Protein AF-A0A961DJX8-F1 (afdb_monomer_lite)

Secondary structure (DSSP, 8-state):
--EEEEETTEEEEEEEETTEEEEE---TTS-TT-EEE--TTT-EEEEEPBTTTBSEEEEEPPPBTTB--EEEEEEEEEE---GGG-EEE--TT-----

Foldseek 3Di:
DWDWDDDPNFIWTWDADPVGIDTDDDDPPDPPQKDKQAPCVQKDKDWDQDVPAGFWHKDWDDDDDPDTDIDIDGDIDIGRPDPVNMDMDGRHPPPPPD

pLDDT: mean 85.56, std 11.01, range [46.09, 95.62]

Sequence (98 aa):
EEQTRNVGGVNLQTIETDFGRTNIMLNRFMPITDLAVVSLEECSPVFLEIPGKGHFFAEPLAKSGSAEKVQIYGEIGLSYGNELKHGKISEIGNGDGS

Radius of gyration: 20.68 Å; chains: 1; bounding box: 50×40×54 Å

Structure (mmCIF, N/CA/C/O backbone):
data_AF-A0A961DJX8-F1
#
_entry.id   AF-A0A961DJX8-F1
#
loop_
_atom_site.group_PDB
_atom_site.id
_atom_site.type_symbol
_atom_site.label_atom_id
_atom_site.label_alt_id
_atom_site.label_comp_id
_atom_site.label_asym_id
_atom_site.label_entity_id
_atom_site.label_seq_id
_atom_site.pdbx_PDB_ins_code
_atom_site.Cartn_x
_atom_site.Cartn_y
_atom_site.Cartn_z
_atom_site.occupancy
_atom_site.B_iso_or_equiv
_atom_site.auth_seq_id
_atom_site.auth_comp_id
_atom_site.auth_asym_id
_atom_site.auth_atom_id
_atom_site.pdbx_PDB_model_num
ATOM 1 N N . GLU A 1 1 ? 3.725 -17.467 -21.568 1.00 47.50 1 GLU A N 1
ATOM 2 C CA . GLU A 1 1 ? 2.575 -17.829 -20.713 1.00 47.50 1 GLU A CA 1
ATOM 3 C C . GLU A 1 1 ? 2.419 -16.749 -19.659 1.00 47.50 1 GLU A C 1
ATOM 5 O O . GLU A 1 1 ? 3.384 -16.474 -18.959 1.00 47.50 1 GLU A O 1
ATOM 10 N N . GLU A 1 2 ? 1.265 -16.089 -19.600 1.00 52.78 2 GLU A N 1
ATOM 11 C CA . GLU A 1 2 ? 0.952 -15.126 -18.540 1.00 52.78 2 GLU A CA 1
ATOM 12 C C . GLU A 1 2 ? 0.573 -15.909 -17.277 1.00 52.78 2 GLU A C 1
ATOM 14 O O . GLU A 1 2 ? -0.381 -16.686 -17.292 1.00 52.78 2 GLU A O 1
ATOM 19 N N . GLN A 1 3 ? 1.337 -15.750 -16.194 1.00 64.75 3 GLN A N 1
ATOM 20 C CA . GLN A 1 3 ? 1.011 -16.365 -14.909 1.00 64.75 3 GLN A CA 1
ATOM 21 C C . GLN A 1 3 ? 0.286 -15.333 -14.045 1.00 64.75 3 GLN A C 1
ATOM 23 O O . GLN A 1 3 ? 0.876 -14.364 -13.572 1.00 64.75 3 GLN A O 1
ATOM 28 N N . THR A 1 4 ? -1.017 -15.534 -13.876 1.00 62.34 4 THR A N 1
ATOM 29 C CA . THR A 1 4 ? -1.868 -14.753 -12.978 1.00 62.34 4 THR A CA 1
ATOM 30 C C . THR A 1 4 ? -1.696 -15.272 -11.545 1.00 62.34 4 THR A C 1
ATOM 32 O O . THR A 1 4 ? -1.918 -16.457 -11.287 1.00 62.34 4 THR A O 1
ATOM 35 N N . ARG A 1 5 ? -1.287 -14.417 -10.599 1.00 69.81 5 ARG A N 1
ATOM 36 C CA . ARG A 1 5 ? -1.016 -14.791 -9.195 1.00 69.81 5 ARG A CA 1
ATOM 37 C C . ARG A 1 5 ? -1.738 -13.849 -8.231 1.00 69.81 5 ARG A C 1
ATOM 39 O O . ARG A 1 5 ? -1.759 -12.645 -8.449 1.00 69.81 5 ARG A O 1
ATOM 46 N N . ASN A 1 6 ? -2.278 -14.382 -7.131 1.00 74.81 6 ASN A N 1
ATOM 47 C CA . ASN A 1 6 ? -2.854 -13.571 -6.053 1.00 74.81 6 ASN A CA 1
ATOM 48 C C . ASN A 1 6 ? -1.837 -13.373 -4.916 1.00 74.81 6 ASN A C 1
ATOM 50 O O . ASN A 1 6 ? -1.300 -14.350 -4.391 1.00 74.81 6 ASN A O 1
ATOM 54 N N . VAL A 1 7 ? -1.557 -12.123 -4.544 1.00 74.69 7 VAL A N 1
ATOM 55 C CA . VAL A 1 7 ? -0.726 -11.767 -3.379 1.00 74.69 7 VAL A CA 1
ATOM 56 C C . VAL A 1 7 ? -1.428 -10.641 -2.638 1.00 74.69 7 VAL A C 1
ATOM 58 O O . VAL A 1 7 ? -1.830 -9.670 -3.263 1.00 74.69 7 VAL A O 1
ATOM 61 N N . GLY A 1 8 ? -1.617 -10.759 -1.320 1.00 69.50 8 GLY A N 1
ATOM 62 C CA . GLY A 1 8 ? -2.273 -9.706 -0.531 1.00 69.50 8 GLY A CA 1
ATOM 63 C C . GLY A 1 8 ? -3.712 -9.389 -0.968 1.00 69.50 8 GLY A C 1
ATOM 64 O O . GLY A 1 8 ? -4.172 -8.268 -0.784 1.00 69.50 8 GLY A O 1
ATOM 65 N N . GLY A 1 9 ? -4.414 -10.347 -1.589 1.00 75.06 9 GLY A N 1
ATOM 66 C CA . GLY A 1 9 ? -5.787 -10.174 -2.073 1.00 75.06 9 GLY A CA 1
ATOM 67 C C . GLY A 1 9 ? -5.909 -9.457 -3.420 1.00 75.06 9 GLY A C 1
ATOM 68 O O . GLY A 1 9 ? -7.017 -9.357 -3.946 1.00 75.06 9 GLY A O 1
ATOM 69 N N . VAL A 1 10 ? -4.801 -9.006 -4.014 1.00 77.75 10 VAL A N 1
ATOM 70 C CA . VAL A 1 10 ? -4.784 -8.396 -5.349 1.00 77.75 10 VAL A CA 1
ATOM 71 C C . VAL A 1 10 ? -4.339 -9.398 -6.405 1.00 77.75 10 VAL A C 1
ATOM 73 O O . VAL A 1 10 ? -3.603 -10.342 -6.119 1.00 77.75 10 VAL A O 1
ATOM 76 N N . ASN A 1 11 ? -4.828 -9.201 -7.628 1.00 84.31 11 ASN A N 1
ATOM 77 C CA . ASN A 1 11 ? -4.448 -10.006 -8.777 1.00 84.31 11 ASN A CA 1
ATOM 78 C C . ASN A 1 11 ? -3.254 -9.368 -9.497 1.00 84.31 11 ASN A C 1
ATOM 80 O O . ASN A 1 11 ? -3.319 -8.190 -9.848 1.00 84.31 11 ASN A O 1
ATOM 84 N N . LEU A 1 12 ? -2.194 -10.141 -9.722 1.00 86.31 12 LEU A N 1
ATOM 85 C CA . LEU A 1 12 ? -0.976 -9.695 -10.384 1.00 86.31 12 LEU A CA 1
ATOM 86 C C . LEU A 1 12 ? -0.756 -10.474 -11.675 1.00 86.31 12 LEU A C 1
ATOM 88 O O . LEU A 1 12 ? -0.978 -11.686 -11.735 1.00 86.31 12 LEU A O 1
ATOM 92 N N . GLN A 1 13 ? -0.249 -9.767 -12.678 1.00 90.50 13 GLN A N 1
ATOM 93 C CA . GLN A 1 13 ? 0.281 -10.357 -13.899 1.00 90.50 13 GLN A CA 1
ATOM 94 C C . GLN A 1 13 ? 1.798 -10.451 -13.773 1.00 90.50 13 GLN A C 1
ATOM 96 O O . GLN A 1 13 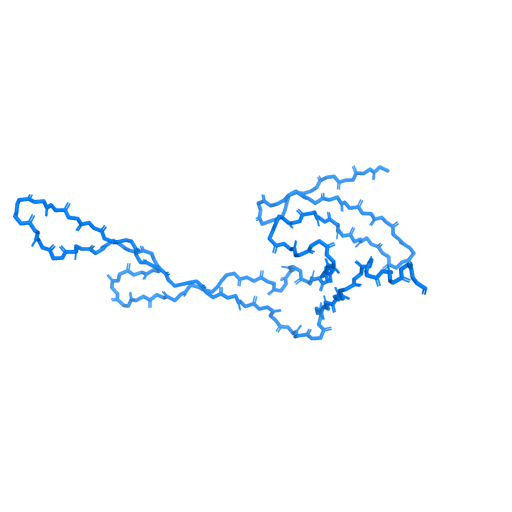? 2.457 -9.455 -13.471 1.00 90.50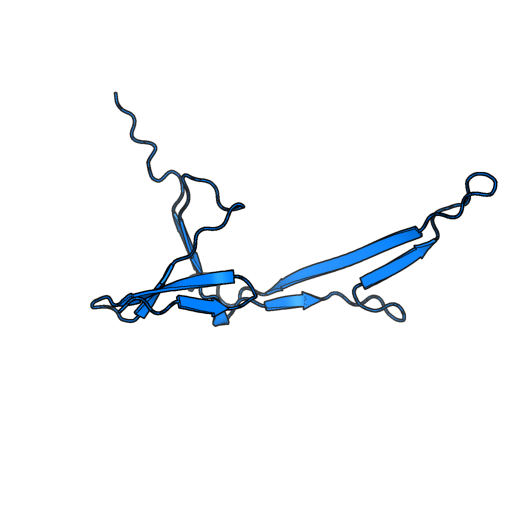 13 GLN A O 1
ATOM 101 N N . THR A 1 14 ? 2.363 -11.634 -13.995 1.00 90.56 14 THR A N 1
ATOM 102 C CA . THR A 1 14 ? 3.816 -11.817 -14.017 1.00 90.56 14 THR A CA 1
ATOM 103 C C . THR A 1 14 ? 4.343 -11.698 -15.443 1.00 90.56 14 THR A C 1
ATOM 105 O O . THR A 1 14 ? 3.867 -12.390 -16.344 1.00 90.56 14 THR A O 1
ATOM 108 N N . ILE A 1 15 ? 5.365 -10.864 -15.627 1.00 89.94 15 ILE A N 1
ATOM 109 C CA . ILE A 1 15 ? 6.131 -10.755 -16.870 1.00 89.94 15 ILE A CA 1
ATOM 110 C C . ILE A 1 15 ? 7.572 -11.218 -16.643 1.00 89.94 15 ILE A C 1
ATOM 112 O O . ILE A 1 15 ? 8.124 -11.088 -15.548 1.00 89.94 15 ILE A O 1
ATOM 116 N N . GLU A 1 16 ? 8.180 -11.771 -17.686 1.00 92.19 16 GLU A N 1
ATOM 117 C CA . GLU A 1 16 ? 9.575 -12.205 -17.686 1.00 92.19 16 GLU A CA 1
ATOM 118 C C . GLU A 1 16 ? 10.401 -11.217 -18.508 1.00 92.19 16 GLU A C 1
ATOM 120 O O . GLU A 1 16 ? 10.054 -10.902 -19.647 1.00 92.19 16 GLU A O 1
ATOM 125 N N . THR A 1 17 ? 11.466 -10.701 -17.906 1.00 89.25 17 THR A N 1
ATOM 126 C CA . THR A 1 17 ? 12.436 -9.807 -18.536 1.00 89.25 17 THR A CA 1
ATOM 127 C C . THR A 1 17 ? 13.825 -10.439 -18.470 1.00 89.25 17 THR A C 1
ATOM 129 O O . THR A 1 17 ? 14.054 -11.434 -17.780 1.00 89.25 17 THR A O 1
ATOM 132 N N . ASP A 1 18 ? 14.779 -9.851 -19.178 1.00 93.56 18 ASP A N 1
ATOM 133 C CA . ASP A 1 18 ? 16.207 -10.172 -19.091 1.00 93.56 18 ASP A CA 1
ATOM 134 C C . ASP A 1 18 ? 16.799 -9.957 -17.686 1.00 93.56 18 ASP A C 1
ATOM 136 O O . ASP A 1 18 ? 17.803 -10.576 -17.335 1.00 93.56 18 ASP A O 1
ATOM 140 N N . PHE A 1 19 ? 16.141 -9.143 -16.859 1.00 87.75 19 PHE A N 1
ATOM 141 C CA . PHE A 1 19 ? 16.508 -8.896 -15.463 1.00 87.75 19 PHE A CA 1
ATOM 142 C C . PHE A 1 19 ? 15.753 -9.783 -14.457 1.00 87.75 19 PHE A C 1
ATOM 144 O O . PHE A 1 19 ? 15.946 -9.641 -13.249 1.00 87.75 19 PHE A O 1
ATOM 151 N N . GLY A 1 20 ? 14.908 -10.705 -14.929 1.00 88.69 20 GLY A N 1
ATOM 152 C CA . GLY A 1 20 ? 14.156 -11.645 -14.100 1.00 88.69 20 GLY A CA 1
ATOM 153 C C . GLY A 1 20 ? 12.641 -11.489 -14.216 1.00 88.69 20 GLY A C 1
ATOM 154 O O . GLY A 1 20 ? 12.111 -10.873 -15.136 1.00 88.69 20 GLY A O 1
ATOM 155 N N . ARG A 1 21 ? 11.907 -12.096 -13.281 1.00 89.75 21 ARG A N 1
ATOM 156 C CA . ARG A 1 21 ? 10.439 -12.045 -13.268 1.00 89.75 21 ARG A CA 1
ATOM 157 C C . ARG A 1 21 ? 9.959 -10.916 -12.379 1.00 89.75 21 ARG A C 1
ATOM 159 O O . ARG A 1 21 ? 10.342 -10.851 -11.214 1.00 89.75 21 ARG A O 1
ATOM 166 N N . THR A 1 22 ? 9.079 -10.080 -12.912 1.00 89.25 22 THR A N 1
ATOM 167 C CA . THR A 1 22 ? 8.435 -9.010 -12.151 1.00 89.25 22 THR A CA 1
ATOM 168 C C . THR A 1 22 ? 6.921 -9.084 -12.278 1.00 89.25 22 THR A C 1
ATOM 170 O O . THR A 1 22 ? 6.385 -9.651 -13.232 1.00 89.25 22 THR A O 1
ATOM 173 N N . ASN A 1 23 ? 6.230 -8.537 -11.284 1.00 90.69 23 ASN A N 1
ATOM 174 C CA . ASN A 1 23 ? 4.780 -8.493 -11.249 1.00 90.69 23 ASN A CA 1
ATOM 175 C C . ASN A 1 23 ? 4.290 -7.080 -11.549 1.00 90.69 23 ASN A C 1
ATOM 177 O O . ASN A 1 23 ? 4.850 -6.104 -11.055 1.00 90.69 23 ASN A O 1
ATOM 181 N N . ILE A 1 24 ? 3.199 -6.989 -12.299 1.00 91.19 24 ILE A N 1
ATOM 182 C CA . ILE A 1 24 ? 2.499 -5.742 -12.586 1.00 91.19 24 ILE A CA 1
ATOM 183 C C . ILE A 1 24 ? 1.061 -5.880 -12.092 1.00 91.19 24 ILE A C 1
ATOM 185 O O . ILE A 1 24 ? 0.428 -6.930 -12.223 1.00 91.19 24 ILE A O 1
ATOM 189 N N . MET A 1 25 ? 0.549 -4.803 -11.504 1.00 89.94 25 MET A N 1
ATOM 190 C CA . MET A 1 25 ? -0.849 -4.687 -11.116 1.00 89.94 25 MET A CA 1
ATOM 191 C C . MET A 1 25 ? -1.343 -3.263 -11.346 1.00 89.94 25 MET A C 1
ATOM 193 O O . MET A 1 25 ? -0.592 -2.300 -11.187 1.00 89.94 25 MET A O 1
ATOM 197 N N . LEU A 1 26 ? -2.628 -3.131 -11.661 1.00 89.25 26 LEU A N 1
ATOM 198 C CA . LEU A 1 26 ? -3.314 -1.846 -11.642 1.00 89.25 26 LEU A CA 1
ATOM 199 C C . LEU A 1 26 ? -3.951 -1.646 -10.269 1.00 89.25 26 LEU A C 1
ATOM 201 O O . LEU A 1 26 ? -4.687 -2.505 -9.782 1.00 89.25 26 LEU A O 1
ATOM 205 N N . ASN A 1 27 ? -3.693 -0.495 -9.655 1.00 88.81 27 ASN A N 1
ATOM 206 C CA . ASN A 1 27 ? -4.292 -0.119 -8.382 1.00 88.81 27 ASN A CA 1
ATOM 207 C C . ASN A 1 27 ? -5.145 1.137 -8.570 1.00 88.81 27 ASN A C 1
ATOM 209 O O . ASN A 1 27 ? -4.641 2.177 -8.974 1.00 88.81 27 ASN A O 1
ATOM 213 N N . ARG A 1 28 ? -6.436 1.049 -8.229 1.00 89.38 28 ARG A N 1
ATOM 214 C CA . ARG A 1 28 ? -7.395 2.164 -8.343 1.00 89.38 28 ARG A CA 1
ATOM 215 C C . ARG A 1 28 ? -7.039 3.391 -7.498 1.00 89.38 28 ARG A C 1
ATOM 217 O O . ARG A 1 28 ? -7.564 4.465 -7.756 1.00 89.38 28 ARG A O 1
ATOM 224 N N . PHE A 1 29 ? -6.223 3.210 -6.460 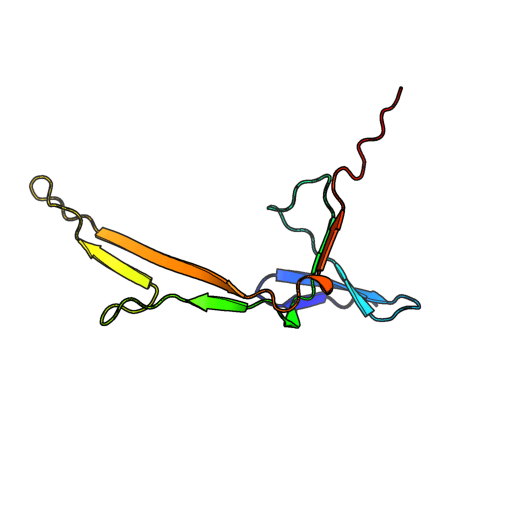1.00 90.38 29 PHE A N 1
ATOM 225 C CA . PHE A 1 29 ? -5.772 4.283 -5.576 1.00 90.38 29 PHE A CA 1
ATOM 226 C C . PHE A 1 29 ? -4.429 4.880 -6.013 1.00 90.38 29 PHE A C 1
ATOM 228 O O . PHE A 1 29 ? -3.985 5.860 -5.420 1.00 90.38 29 PHE A O 1
ATOM 235 N N . MET A 1 30 ? -3.781 4.306 -7.032 1.00 91.62 30 MET A N 1
ATOM 236 C CA . MET A 1 30 ? -2.582 4.884 -7.623 1.00 91.62 30 MET A CA 1
ATOM 237 C C . MET A 1 30 ? -2.990 5.985 -8.613 1.00 91.62 30 MET A C 1
ATOM 239 O O . MET A 1 30 ? -3.858 5.732 -9.454 1.00 91.62 30 MET A O 1
ATOM 243 N N . PRO A 1 31 ? -2.406 7.196 -8.541 1.00 92.69 31 PRO A N 1
ATOM 244 C CA . PRO A 1 31 ? -2.642 8.227 -9.545 1.00 92.69 31 PRO A CA 1
ATOM 245 C C . PRO A 1 31 ? -2.304 7.727 -10.951 1.00 92.69 31 PRO A C 1
ATOM 247 O O . PRO A 1 31 ? -1.339 6.992 -11.139 1.00 92.69 31 PRO A O 1
ATOM 250 N N . ILE A 1 32 ? -3.081 8.156 -11.948 1.00 91.44 32 ILE A N 1
ATOM 251 C CA . ILE A 1 32 ? -2.930 7.696 -13.340 1.00 91.44 32 ILE A CA 1
ATOM 252 C C . ILE A 1 32 ? -1.574 8.057 -13.967 1.00 91.44 32 ILE A C 1
ATOM 254 O O . ILE A 1 32 ? -1.152 7.408 -14.917 1.00 91.44 32 ILE A O 1
ATOM 258 N N . THR A 1 33 ? -0.910 9.088 -13.444 1.00 93.19 33 THR A N 1
ATOM 259 C CA . THR A 1 33 ? 0.391 9.587 -13.903 1.00 93.19 33 THR A CA 1
ATOM 260 C C . THR A 1 33 ? 1.563 8.967 -13.154 1.00 93.19 33 THR A C 1
ATOM 262 O O . THR A 1 33 ? 2.705 9.351 -13.385 1.00 93.19 33 THR A O 1
ATOM 265 N N . ASP A 1 34 ? 1.314 8.053 -12.220 1.00 93.50 34 ASP A N 1
ATOM 266 C CA . ASP A 1 34 ? 2.346 7.595 -11.304 1.00 93.50 34 ASP A CA 1
ATOM 267 C C . ASP A 1 34 ? 2.552 6.081 -11.435 1.00 93.50 34 ASP A C 1
ATOM 269 O O . ASP A 1 34 ? 1.607 5.294 -11.506 1.00 93.50 34 ASP A O 1
ATOM 273 N N . LEU A 1 35 ? 3.815 5.663 -11.390 1.00 93.50 35 LEU A N 1
ATOM 274 C CA . LEU A 1 35 ? 4.238 4.268 -11.325 1.00 93.50 35 LEU A CA 1
ATOM 275 C C . LEU A 1 35 ? 5.018 4.050 -10.030 1.00 93.50 35 LEU A C 1
ATOM 277 O O . LEU A 1 35 ? 5.929 4.812 -9.711 1.00 93.50 35 LEU A O 1
ATOM 281 N N . ALA A 1 36 ? 4.691 2.987 -9.299 1.00 94.56 36 ALA A N 1
ATOM 282 C CA . ALA A 1 36 ? 5.423 2.588 -8.105 1.00 94.56 36 ALA A CA 1
ATOM 283 C C . ALA A 1 36 ? 6.078 1.225 -8.325 1.00 94.56 36 ALA A C 1
ATOM 285 O O . ALA A 1 36 ? 5.426 0.268 -8.743 1.00 94.56 36 ALA A O 1
ATOM 286 N N . VAL A 1 37 ? 7.364 1.147 -8.005 1.00 94.00 37 VAL A N 1
ATOM 287 C CA . VAL A 1 37 ? 8.123 -0.094 -7.881 1.00 94.00 37 VAL A CA 1
ATOM 288 C C . VAL A 1 37 ? 8.185 -0.410 -6.396 1.00 94.00 37 VAL A C 1
ATOM 290 O O . VAL A 1 37 ? 8.743 0.367 -5.625 1.00 94.00 37 VAL A O 1
ATOM 293 N N . VAL A 1 38 ? 7.565 -1.513 -5.987 1.00 92.56 38 VAL A N 1
ATOM 294 C CA . VAL A 1 38 ? 7.386 -1.848 -4.570 1.00 92.56 38 VAL A CA 1
ATOM 295 C C . VAL A 1 38 ? 7.839 -3.278 -4.322 1.00 92.56 38 VAL A C 1
ATOM 297 O O . VAL A 1 38 ? 7.347 -4.211 -4.960 1.00 92.56 38 VAL A O 1
ATOM 300 N N . SER A 1 39 ? 8.737 -3.450 -3.356 1.00 92.19 39 SER A N 1
ATOM 301 C CA . SER A 1 39 ? 9.142 -4.761 -2.843 1.00 92.19 39 SER A CA 1
ATOM 302 C C . SER A 1 39 ? 8.085 -5.279 -1.865 1.00 92.19 39 SER A C 1
ATOM 304 O O . SER A 1 39 ? 8.199 -5.115 -0.650 1.00 92.19 39 SER A O 1
ATOM 306 N N . LEU A 1 40 ? 7.001 -5.850 -2.405 1.00 88.56 40 LEU A N 1
ATOM 307 C CA . LEU A 1 40 ? 5.833 -6.288 -1.629 1.00 88.56 40 LEU A CA 1
ATOM 308 C C . LEU A 1 40 ? 6.168 -7.323 -0.548 1.00 88.56 40 LEU A C 1
ATOM 310 O O . LEU A 1 40 ? 5.429 -7.436 0.423 1.00 88.56 40 LEU A O 1
ATOM 314 N N . GLU A 1 41 ? 7.263 -8.069 -0.693 1.00 88.25 41 GLU A N 1
ATOM 315 C CA . GLU A 1 41 ? 7.725 -9.026 0.310 1.00 88.25 41 GLU A CA 1
ATOM 316 C C . GLU A 1 41 ? 8.190 -8.375 1.622 1.00 88.25 41 GLU A C 1
ATOM 318 O O . GLU A 1 41 ? 8.245 -9.054 2.645 1.00 88.25 41 GLU A O 1
ATOM 323 N N . GLU A 1 42 ? 8.496 -7.075 1.612 1.00 92.00 42 GLU A N 1
ATOM 324 C CA . GLU A 1 42 ? 8.830 -6.307 2.820 1.00 92.00 42 GLU A CA 1
ATOM 325 C C . GLU A 1 42 ? 7.633 -5.547 3.392 1.00 92.00 42 GLU A C 1
ATOM 327 O O . GLU A 1 42 ? 7.675 -5.077 4.531 1.00 92.00 42 GLU A O 1
ATOM 332 N N . CYS A 1 43 ? 6.554 -5.435 2.618 1.00 91.38 43 CYS A N 1
ATOM 333 C CA . CYS A 1 43 ? 5.360 -4.724 3.029 1.00 91.38 43 CYS A CA 1
ATOM 334 C C . CYS A 1 43 ? 4.482 -5.611 3.914 1.00 91.38 43 CYS A C 1
ATOM 336 O O . CYS A 1 43 ? 3.995 -6.660 3.491 1.00 91.38 43 CYS A O 1
ATOM 338 N N . SER A 1 44 ? 4.220 -5.160 5.138 1.00 92.62 44 SER A N 1
ATOM 339 C CA . SER A 1 44 ? 3.300 -5.835 6.054 1.00 92.62 44 SER A CA 1
ATOM 340 C C . SER A 1 44 ? 2.477 -4.835 6.870 1.00 92.62 44 SER A C 1
ATOM 342 O O . SER A 1 44 ? 2.983 -3.768 7.235 1.00 92.62 44 SER A O 1
ATOM 344 N N . PRO A 1 45 ? 1.198 -5.142 7.155 1.00 91.44 45 PRO A N 1
ATOM 345 C CA . PRO A 1 45 ? 0.396 -4.319 8.046 1.00 91.44 45 PRO A CA 1
ATOM 346 C C . PRO A 1 45 ? 0.935 -4.419 9.476 1.00 91.44 45 PRO A C 1
ATOM 348 O O . PRO A 1 45 ? 1.256 -5.506 9.958 1.00 91.44 45 PRO A O 1
ATOM 351 N N . VAL A 1 46 ? 0.997 -3.282 10.163 1.00 93.00 46 VAL A N 1
ATOM 352 C CA . VAL A 1 46 ? 1.362 -3.201 11.580 1.00 93.00 46 VAL A CA 1
ATOM 353 C C . VAL A 1 46 ? 0.121 -2.807 12.358 1.00 93.00 46 VAL A C 1
ATOM 355 O O . VAL A 1 46 ? -0.415 -1.720 12.170 1.00 93.00 46 VAL A O 1
ATOM 358 N N . PHE A 1 47 ? -0.345 -3.694 13.226 1.00 92.12 47 PHE A N 1
ATOM 359 C CA . PHE A 1 47 ? -1.539 -3.461 14.028 1.00 92.12 47 PHE A CA 1
ATOM 360 C C . PHE A 1 47 ? -1.144 -2.838 15.362 1.00 92.12 47 PHE A C 1
ATOM 362 O O . PHE A 1 47 ? -0.337 -3.417 16.092 1.00 92.12 47 PHE A O 1
ATOM 369 N N . LEU A 1 48 ? -1.707 -1.672 15.685 1.00 89.25 48 LEU A N 1
ATOM 370 C CA . LEU A 1 48 ? -1.536 -1.089 17.010 1.00 89.25 48 LEU A CA 1
ATOM 371 C C . LEU A 1 48 ? -2.638 -1.615 17.928 1.00 89.25 48 LEU A C 1
ATOM 373 O O . LEU A 1 48 ? -3.818 -1.309 17.756 1.00 89.25 48 LEU A O 1
ATOM 377 N N . GLU A 1 49 ? -2.249 -2.424 18.907 1.00 87.81 49 GLU A N 1
ATOM 378 C CA . GLU A 1 49 ? -3.183 -2.948 19.896 1.00 87.81 49 GLU A CA 1
ATOM 379 C C . GLU A 1 49 ? -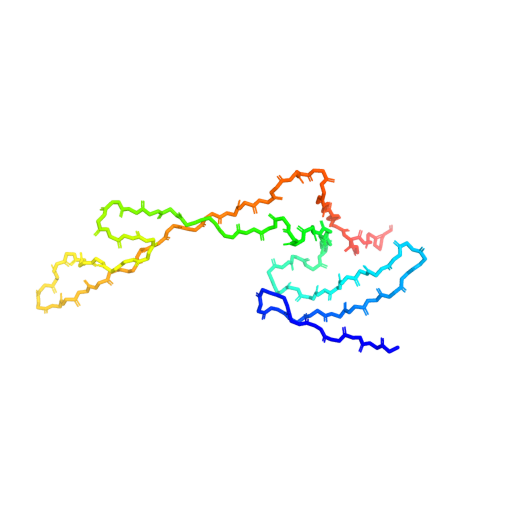3.382 -1.962 21.043 1.00 87.81 49 GLU A C 1
ATOM 381 O O . GLU A 1 49 ? -2.423 -1.478 21.648 1.00 87.81 49 GLU A O 1
ATOM 386 N N . ILE A 1 50 ? -4.644 -1.724 21.402 1.00 86.69 50 ILE A N 1
ATOM 387 C CA . ILE A 1 50 ? -4.974 -1.042 22.650 1.00 86.69 50 ILE A CA 1
ATOM 388 C C . ILE A 1 50 ? -5.074 -2.092 23.763 1.00 86.69 50 ILE A C 1
ATOM 390 O O . ILE A 1 50 ? -5.837 -3.059 23.617 1.00 86.69 50 ILE A O 1
ATOM 394 N N . PRO A 1 51 ? -4.354 -1.916 24.892 1.00 88.94 51 PRO A N 1
ATOM 395 C CA . PRO A 1 51 ? -4.391 -2.854 26.006 1.00 88.94 51 PRO A CA 1
ATOM 396 C C . PRO A 1 51 ? -5.824 -3.206 26.426 1.00 88.94 51 PRO A C 1
ATOM 398 O O . PRO A 1 51 ? -6.626 -2.334 26.762 1.00 88.94 51 PRO A O 1
ATOM 401 N N . GLY A 1 52 ? -6.149 -4.501 26.383 1.00 87.56 52 GLY A N 1
ATOM 402 C CA . GLY A 1 52 ? -7.461 -5.036 26.762 1.00 87.56 52 GLY A CA 1
ATOM 403 C C . GLY A 1 52 ? -8.579 -4.893 25.719 1.00 87.56 52 GLY A C 1
ATOM 404 O O . GLY A 1 52 ? -9.682 -5.364 25.983 1.00 87.56 52 GLY A O 1
ATOM 405 N N . LYS A 1 53 ? -8.325 -4.284 24.552 1.00 87.50 53 LYS A N 1
ATOM 406 C CA . LYS A 1 53 ? -9.321 -4.114 23.473 1.00 87.50 53 LYS A CA 1
ATOM 407 C C . LYS A 1 53 ? -8.903 -4.737 22.136 1.00 87.50 53 LYS A C 1
ATOM 409 O O . LYS A 1 53 ? -9.770 -5.063 21.333 1.00 87.50 53 LYS A O 1
ATOM 414 N N . GLY A 1 54 ? -7.604 -4.935 21.907 1.00 89.12 54 GLY A N 1
ATOM 415 C CA . GLY A 1 54 ? -7.067 -5.434 20.636 1.00 89.12 54 GLY A CA 1
ATOM 416 C C . GLY A 1 54 ? -6.864 -4.318 19.604 1.00 89.12 54 GLY A C 1
ATOM 417 O O . GLY A 1 54 ? -6.792 -3.145 19.968 1.00 89.12 54 GLY A O 1
ATOM 418 N N . HIS A 1 55 ? -6.742 -4.681 18.323 1.00 86.00 55 HIS A N 1
ATOM 419 C CA . HIS A 1 55 ? -6.427 -3.753 17.221 1.00 86.00 55 HIS A CA 1
ATOM 420 C C . HIS A 1 55 ? -7.653 -3.221 16.462 1.00 86.00 55 HIS A C 1
ATOM 422 O O . HIS A 1 55 ? -7.556 -2.211 15.775 1.00 86.00 55 HIS A O 1
ATOM 428 N N . PHE A 1 56 ? -8.797 -3.903 16.561 1.00 89.81 56 PHE A N 1
ATOM 429 C CA . PHE A 1 56 ? -10.072 -3.477 15.987 1.00 89.81 56 PHE A CA 1
ATOM 430 C C . PHE A 1 56 ? -11.174 -3.757 17.004 1.00 89.81 56 PHE A C 1
ATOM 432 O O . PHE A 1 56 ? -11.429 -4.913 17.341 1.00 89.81 56 PHE A O 1
ATOM 439 N N . PHE A 1 57 ? -11.817 -2.712 17.516 1.00 89.38 57 PHE A N 1
ATOM 440 C CA . PHE A 1 57 ? -12.827 -2.848 18.563 1.00 89.38 57 PHE A CA 1
ATOM 441 C C . PHE A 1 57 ? -13.966 -1.845 18.384 1.00 89.38 57 PHE A C 1
ATOM 443 O O . PHE A 1 57 ? -13.809 -0.786 17.779 1.00 89.38 57 PHE A O 1
ATOM 450 N N . ALA A 1 58 ? -15.139 -2.204 18.905 1.00 90.25 58 ALA A N 1
ATOM 451 C CA . ALA A 1 58 ? -16.314 -1.346 18.901 1.00 90.25 58 ALA A CA 1
ATOM 452 C C . ALA A 1 58 ? -16.480 -0.668 20.266 1.00 90.25 58 ALA A C 1
ATOM 454 O O . ALA A 1 58 ? -16.410 -1.330 21.301 1.00 90.25 58 ALA A O 1
ATOM 455 N N . GLU A 1 59 ? -16.744 0.636 20.271 1.00 87.88 59 GLU A N 1
ATOM 456 C CA . GLU A 1 59 ? -17.029 1.404 21.481 1.00 87.88 59 GLU A CA 1
ATOM 457 C C . GLU A 1 59 ? -18.409 2.054 21.418 1.00 87.88 59 GLU A C 1
ATOM 459 O O . GLU A 1 59 ? -18.810 2.549 20.361 1.00 87.88 59 GLU A O 1
ATOM 464 N N . PRO A 1 60 ? -19.141 2.113 22.539 1.00 86.56 60 PRO A N 1
ATOM 465 C CA . PRO A 1 60 ? -20.381 2.869 22.608 1.00 86.56 60 PRO A CA 1
ATOM 466 C C . PRO A 1 60 ? -20.117 4.367 22.428 1.00 86.56 60 PRO A C 1
ATOM 468 O O . PRO A 1 60 ? -19.292 4.958 23.124 1.00 86.56 60 PRO A O 1
ATOM 471 N N . LEU A 1 61 ? -20.869 4.998 21.532 1.00 83.50 61 LEU A N 1
ATOM 472 C CA . LEU A 1 61 ? -20.993 6.450 21.477 1.00 83.50 61 LEU A CA 1
ATOM 473 C C . LEU A 1 61 ? -21.985 6.925 22.547 1.00 83.50 61 LEU A C 1
ATOM 475 O O . LEU A 1 61 ? -22.862 6.176 22.985 1.00 83.50 61 LEU A O 1
ATOM 479 N N . ALA A 1 62 ? -21.862 8.191 22.957 1.00 79.12 62 ALA A N 1
ATOM 480 C CA . ALA A 1 62 ? -22.768 8.790 23.933 1.00 79.12 62 ALA A CA 1
ATOM 481 C C . ALA A 1 62 ? -24.238 8.636 23.498 1.00 79.12 62 ALA A C 1
ATOM 483 O O . ALA A 1 62 ? -24.588 8.853 22.333 1.00 79.12 62 ALA A O 1
ATOM 484 N N . LYS A 1 63 ? -25.105 8.265 24.448 1.00 71.44 63 LYS A N 1
ATOM 485 C CA . LYS A 1 63 ? -26.533 8.058 24.184 1.00 71.44 63 LYS A CA 1
ATOM 486 C C . LYS A 1 63 ? -27.191 9.373 23.766 1.00 71.44 63 LYS A C 1
ATOM 488 O O . LYS A 1 63 ? -27.001 10.404 24.406 1.00 71.44 63 LYS A O 1
ATOM 493 N N . SER A 1 64 ? -28.007 9.322 22.716 1.00 74.38 64 SER A N 1
ATOM 494 C CA . SER A 1 64 ? -28.885 10.422 22.307 1.00 74.38 64 SER A CA 1
ATOM 495 C C . SER A 1 64 ? -30.327 9.918 22.364 1.00 74.38 64 SER A C 1
ATOM 497 O O . SER A 1 64 ? -30.776 9.178 21.487 1.00 74.38 64 SER A O 1
ATOM 499 N N . GLY A 1 65 ? -31.024 10.232 23.461 1.00 81.19 65 GLY A N 1
ATOM 500 C CA . GLY A 1 65 ? -32.317 9.619 23.782 1.00 81.19 65 GLY A CA 1
ATOM 501 C C . GLY A 1 65 ? -32.186 8.110 24.030 1.00 81.19 65 GLY A C 1
ATOM 502 O O . GLY A 1 65 ? -31.312 7.678 24.779 1.00 81.19 65 GLY A O 1
ATOM 503 N N . SER A 1 66 ? -33.038 7.307 23.386 1.00 80.50 66 SER A N 1
ATOM 504 C CA . SER A 1 66 ? -33.016 5.833 23.464 1.00 80.50 66 SER A CA 1
ATOM 505 C C . SER A 1 66 ? -32.134 5.163 22.402 1.00 80.50 66 SER A C 1
ATOM 507 O O . SER A 1 66 ? -32.088 3.938 22.345 1.00 80.50 66 SER A O 1
ATOM 509 N N . ALA A 1 67 ? -31.463 5.933 21.539 1.00 78.50 67 ALA A N 1
ATOM 510 C CA . ALA A 1 67 ? -30.624 5.373 20.486 1.00 78.50 67 ALA A CA 1
ATOM 511 C C . ALA A 1 67 ? -29.248 4.969 21.033 1.00 78.50 67 ALA A C 1
ATOM 513 O O . ALA A 1 67 ? -28.509 5.803 21.565 1.00 78.50 67 ALA A O 1
ATOM 514 N N . GLU A 1 68 ? -28.892 3.701 20.841 1.00 79.69 68 GLU A N 1
ATOM 515 C CA . GLU A 1 68 ? -27.544 3.189 21.068 1.00 79.69 68 GLU A CA 1
ATOM 516 C C . GLU A 1 68 ? -26.778 3.205 19.748 1.00 79.69 68 GLU A C 1
ATOM 518 O O . GLU A 1 68 ? -27.244 2.702 18.725 1.00 79.69 68 GLU A O 1
ATOM 523 N N . LYS A 1 69 ? -25.611 3.844 19.760 1.00 86.56 69 LYS A N 1
ATOM 524 C CA . LYS A 1 69 ? -24.714 3.924 18.611 1.00 86.56 69 LYS A CA 1
ATOM 525 C C . LYS A 1 69 ? -23.362 3.396 19.043 1.00 86.56 69 LYS A C 1
ATOM 527 O O . LYS A 1 69 ? -22.937 3.643 20.169 1.00 86.56 69 LYS A O 1
ATOM 532 N N . VAL A 1 70 ? -22.690 2.698 18.143 1.00 90.00 70 VAL A N 1
ATOM 533 C CA . VAL A 1 70 ? -21.318 2.240 18.342 1.00 90.00 70 VAL A CA 1
ATOM 534 C C . VAL A 1 70 ? -20.432 2.843 17.264 1.00 90.00 70 VAL A C 1
ATOM 536 O O . VAL A 1 70 ? -20.881 3.067 16.140 1.00 90.00 70 VAL A O 1
ATOM 539 N N . GLN A 1 71 ? -19.186 3.116 17.615 1.00 89.31 71 GLN A N 1
ATOM 540 C CA . GLN A 1 71 ? -18.116 3.415 16.674 1.00 89.31 71 GLN A CA 1
ATOM 541 C C . GLN A 1 71 ? -17.173 2.220 16.614 1.00 89.31 71 GLN A C 1
ATOM 543 O O . GLN A 1 71 ? -16.938 1.575 17.632 1.00 89.31 71 GLN A O 1
ATOM 548 N N . ILE A 1 72 ? -16.648 1.919 15.431 1.00 90.56 72 ILE A N 1
ATOM 549 C CA . ILE A 1 72 ? -15.580 0.933 15.265 1.00 90.56 72 ILE A CA 1
ATOM 550 C C . ILE A 1 72 ? -14.279 1.711 15.137 1.00 90.56 72 ILE A C 1
ATOM 552 O O . ILE A 1 72 ? -14.189 2.626 14.319 1.00 90.56 72 ILE A O 1
ATOM 556 N N . TYR A 1 73 ? -13.294 1.340 15.943 1.00 90.25 73 TYR A N 1
ATOM 557 C CA . TYR A 1 73 ? -11.962 1.917 15.926 1.00 90.25 73 TYR A CA 1
ATOM 558 C C . TYR A 1 73 ? -10.921 0.844 15.634 1.00 90.25 73 TYR A C 1
ATOM 560 O O . TYR A 1 73 ? -11.019 -0.275 16.138 1.00 90.25 73 TYR A O 1
ATOM 568 N N . GLY A 1 74 ? -9.906 1.211 14.860 1.00 91.12 74 GLY A N 1
ATOM 569 C CA . GLY A 1 74 ? -8.711 0.409 14.676 1.00 91.12 74 GLY A CA 1
ATOM 570 C C . GLY A 1 74 ? -7.601 1.222 14.030 1.00 91.12 74 GLY A C 1
ATOM 571 O O . GLY A 1 74 ? -7.855 2.041 13.146 1.00 91.12 74 GLY A O 1
ATOM 572 N N . GLU A 1 75 ? -6.374 0.991 14.480 1.00 90.00 75 GLU A N 1
ATOM 573 C CA . GLU A 1 75 ? -5.173 1.630 13.948 1.00 90.00 75 GLU A CA 1
ATOM 574 C C . GLU A 1 75 ? -4.307 0.587 13.245 1.00 90.00 75 GLU A C 1
ATOM 576 O O . GLU A 1 75 ? -3.862 -0.395 13.846 1.00 90.00 75 GLU A O 1
ATOM 581 N N . ILE A 1 76 ? -4.076 0.806 11.950 1.00 91.69 76 ILE A N 1
ATOM 582 C CA . ILE A 1 76 ? -3.229 -0.047 11.118 1.00 91.69 76 ILE A CA 1
ATOM 583 C C . ILE A 1 76 ? -2.193 0.841 10.429 1.00 91.69 76 ILE A C 1
ATOM 585 O O . ILE A 1 76 ? -2.543 1.725 9.648 1.00 91.69 76 ILE A O 1
ATOM 589 N N . GLY A 1 77 ? -0.921 0.590 10.719 1.00 92.56 77 GLY A N 1
ATOM 590 C CA . GLY A 1 77 ? 0.227 1.158 10.024 1.00 92.56 77 GLY A CA 1
ATOM 591 C C . GLY A 1 77 ? 0.766 0.237 8.927 1.00 92.56 77 GLY A C 1
ATOM 592 O O . GLY A 1 77 ? 0.307 -0.892 8.741 1.00 92.56 77 GLY A O 1
ATOM 593 N N . LEU A 1 78 ? 1.785 0.717 8.216 1.00 93.06 78 LEU A N 1
ATOM 594 C CA . LEU A 1 78 ? 2.515 -0.039 7.200 1.00 93.06 78 LEU A CA 1
ATOM 595 C C . LEU A 1 78 ? 3.988 -0.133 7.601 1.00 93.06 78 LEU A C 1
ATOM 597 O O . LEU A 1 78 ? 4.666 0.886 7.710 1.00 93.06 78 LEU A O 1
ATOM 601 N N . SER A 1 79 ? 4.489 -1.353 7.765 1.00 94.75 79 SER A N 1
ATOM 602 C CA . SER A 1 79 ? 5.925 -1.618 7.729 1.00 94.75 79 SER A CA 1
ATOM 603 C C . SER A 1 79 ? 6.318 -1.829 6.274 1.00 94.75 79 SER A C 1
ATOM 605 O O . SER A 1 79 ? 5.748 -2.698 5.615 1.00 94.75 79 SER A O 1
ATOM 607 N N . TYR A 1 80 ? 7.245 -1.019 5.764 1.00 93.56 80 TYR A N 1
ATOM 608 C CA . TYR A 1 80 ? 7.703 -1.075 4.372 1.00 93.56 80 TYR A CA 1
ATOM 609 C C . TYR A 1 80 ? 9.158 -1.545 4.222 1.00 93.56 80 TYR A C 1
ATOM 611 O O . TYR A 1 80 ? 9.662 -1.595 3.105 1.00 93.56 80 TYR A O 1
ATOM 619 N N . GLY A 1 81 ? 9.845 -1.897 5.311 1.00 94.62 81 GLY A N 1
ATOM 620 C CA . GLY A 1 81 ? 11.237 -2.349 5.248 1.00 94.62 81 GLY A CA 1
ATOM 621 C C . GLY A 1 81 ? 12.209 -1.251 4.804 1.00 94.62 81 GLY A C 1
ATOM 622 O O . GLY A 1 81 ? 12.150 -0.126 5.299 1.00 94.62 81 GLY A O 1
ATOM 623 N N . ASN A 1 82 ? 13.145 -1.584 3.912 1.00 95.56 82 ASN A N 1
ATOM 624 C CA . ASN A 1 82 ? 14.173 -0.645 3.460 1.00 95.56 82 ASN A CA 1
ATOM 625 C C . ASN A 1 82 ? 13.630 0.276 2.356 1.00 95.56 82 ASN A C 1
ATOM 627 O O . ASN A 1 82 ? 13.259 -0.194 1.284 1.00 95.56 82 ASN A O 1
ATOM 631 N N . GLU A 1 83 ? 13.669 1.592 2.571 1.00 93.56 83 GLU A N 1
ATOM 632 C CA . GLU A 1 83 ? 13.196 2.598 1.604 1.00 93.56 83 GLU A CA 1
ATOM 633 C C . GLU A 1 83 ? 13.838 2.464 0.224 1.00 93.56 83 GLU A C 1
ATOM 635 O O . GLU A 1 83 ? 13.162 2.633 -0.786 1.00 93.56 83 GLU A O 1
ATOM 640 N N . LEU A 1 84 ? 15.122 2.094 0.166 1.00 95.31 84 LEU A N 1
ATOM 641 C CA . LEU A 1 84 ? 15.869 1.979 -1.090 1.00 95.31 84 LEU A CA 1
ATOM 642 C C . LEU A 1 84 ? 15.397 0.824 -1.985 1.00 95.31 84 LEU A C 1
ATOM 644 O O . LEU A 1 84 ? 15.808 0.740 -3.141 1.00 95.31 84 LEU A O 1
ATOM 648 N N . LYS A 1 85 ? 14.557 -0.076 -1.467 1.00 94.56 85 LYS A N 1
ATOM 649 C CA . LYS A 1 85 ? 13.945 -1.167 -2.237 1.00 94.56 85 LYS A CA 1
ATOM 650 C C . LYS A 1 85 ? 12.626 -0.773 -2.904 1.00 94.56 85 LYS A C 1
ATOM 652 O O . LYS A 1 85 ? 11.981 -1.618 -3.533 1.00 94.56 85 LYS A O 1
ATOM 657 N N . HIS A 1 86 ? 12.235 0.492 -2.779 1.00 95.00 86 HIS A N 1
ATOM 658 C CA . HIS A 1 86 ? 11.021 1.042 -3.363 1.00 95.00 86 HIS A CA 1
ATOM 659 C C . HIS A 1 86 ? 11.351 2.269 -4.206 1.00 95.00 86 HIS A C 1
ATOM 661 O O . HIS A 1 86 ? 12.341 2.963 -3.986 1.00 95.00 86 HIS A O 1
ATOM 667 N N . GLY A 1 87 ? 10.505 2.547 -5.188 1.00 95.62 87 GLY A N 1
ATOM 668 C CA . GLY A 1 87 ? 10.652 3.694 -6.068 1.00 95.62 87 GLY A CA 1
ATOM 669 C C . GLY A 1 87 ? 9.300 4.198 -6.530 1.00 95.62 87 GLY A C 1
ATOM 670 O O . GLY A 1 87 ? 8.363 3.423 -6.718 1.00 95.62 87 GLY A O 1
ATOM 671 N N . LYS A 1 88 ? 9.199 5.507 -6.734 1.00 95.00 88 LYS A N 1
ATOM 672 C CA . LYS A 1 88 ? 8.025 6.136 -7.327 1.00 95.00 88 LYS A CA 1
ATOM 673 C C . LYS A 1 88 ? 8.478 7.051 -8.449 1.00 95.00 88 LYS A C 1
ATOM 675 O O . LYS A 1 88 ? 9.330 7.910 -8.245 1.00 95.00 88 LYS A O 1
ATOM 680 N N . ILE A 1 89 ? 7.882 6.863 -9.613 1.00 94.88 89 ILE A N 1
ATOM 681 C CA . ILE A 1 89 ? 7.983 7.780 -10.736 1.00 94.88 89 ILE A CA 1
ATOM 682 C C . ILE A 1 89 ? 6.634 8.483 -10.819 1.00 94.88 89 ILE A C 1
ATOM 684 O O . ILE A 1 89 ? 5.597 7.822 -10.850 1.00 94.88 89 ILE A O 1
ATOM 688 N N . SER A 1 90 ? 6.653 9.807 -10.808 1.00 93.75 90 SER A N 1
ATOM 689 C CA . SER A 1 90 ? 5.450 10.635 -10.904 1.00 93.75 90 SER A CA 1
ATOM 690 C C . SER A 1 90 ? 5.422 11.341 -12.257 1.00 93.75 90 SER A C 1
ATOM 692 O O . SER A 1 90 ? 6.458 11.448 -12.912 1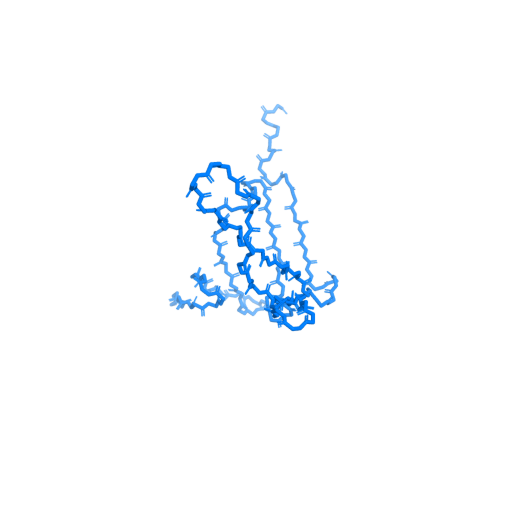.00 93.75 90 SER A O 1
ATOM 694 N N . GLU A 1 91 ? 4.253 11.845 -12.648 1.00 91.06 91 GLU A N 1
ATOM 695 C CA . GLU A 1 91 ? 4.079 12.687 -13.848 1.00 91.06 91 GLU A CA 1
ATOM 696 C C . GLU A 1 91 ? 4.386 11.984 -15.189 1.00 91.06 91 GLU A C 1
ATOM 698 O O . GLU A 1 91 ? 4.654 12.622 -16.208 1.00 91.06 91 GLU A O 1
ATOM 703 N N . ILE A 1 92 ? 4.283 10.654 -15.233 1.00 87.69 92 ILE A N 1
ATOM 704 C CA . ILE A 1 92 ? 4.386 9.865 -16.462 1.00 87.69 92 ILE A CA 1
ATOM 705 C C . ILE A 1 92 ? 3.197 10.204 -17.362 1.00 87.69 92 ILE A C 1
ATOM 707 O O . ILE A 1 92 ? 2.040 9.999 -16.99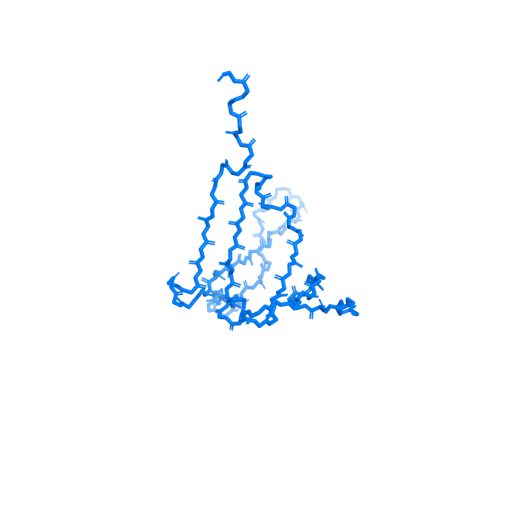7 1.00 87.69 92 ILE A O 1
ATOM 711 N N . GLY A 1 93 ? 3.485 10.697 -18.565 1.00 75.31 93 GLY A N 1
ATOM 712 C CA . GLY A 1 93 ? 2.455 11.037 -19.547 1.00 75.31 93 GLY A CA 1
ATOM 713 C C . GLY A 1 93 ? 1.954 12.479 -19.474 1.00 75.31 93 GLY A C 1
ATOM 714 O O . GLY A 1 93 ? 1.110 12.842 -20.291 1.00 75.31 93 GLY A O 1
ATOM 715 N N . ASN A 1 94 ? 2.522 13.325 -18.605 1.00 65.00 94 ASN A N 1
ATOM 716 C CA . ASN A 1 94 ? 2.465 14.779 -18.775 1.00 65.00 94 ASN A CA 1
ATOM 717 C C . ASN A 1 94 ? 3.398 15.186 -19.928 1.00 65.00 94 ASN A C 1
ATOM 719 O O . ASN A 1 94 ? 4.392 15.873 -19.734 1.00 65.00 94 ASN A O 1
ATOM 723 N N . GLY A 1 95 ? 3.106 14.690 -21.131 1.00 57.66 95 GLY A N 1
ATOM 724 C CA . GLY A 1 95 ? 3.623 15.274 -22.354 1.00 57.66 95 GLY A CA 1
ATOM 725 C C . GLY A 1 95 ? 2.885 16.584 -22.554 1.00 57.66 95 GLY A C 1
ATOM 726 O O . GLY A 1 95 ? 1.721 16.599 -22.954 1.00 57.66 95 GLY A O 1
ATOM 727 N N . ASP A 1 96 ? 3.550 17.677 -22.229 1.00 59.47 96 ASP A N 1
ATOM 728 C CA . ASP A 1 96 ? 3.326 18.966 -22.847 1.00 59.47 96 ASP A CA 1
ATOM 729 C C . ASP A 1 96 ? 3.345 18.794 -24.372 1.00 59.47 96 ASP A C 1
ATOM 731 O O . ASP A 1 96 ? 4.369 18.845 -25.040 1.00 59.47 96 ASP A O 1
ATOM 735 N N . GLY A 1 97 ? 2.165 18.559 -24.947 1.00 57.31 97 GLY A N 1
ATOM 736 C CA . GLY A 1 97 ? 1.911 18.704 -26.376 1.00 57.31 97 GLY A CA 1
ATOM 737 C C . GLY A 1 97 ? 1.953 20.173 -26.813 1.00 57.31 97 GLY A C 1
ATOM 738 O O . GLY A 1 97 ? 1.016 20.629 -27.469 1.00 57.31 97 GLY A O 1
ATOM 739 N N . SER A 1 98 ? 3.001 20.906 -26.422 1.00 46.09 98 SER A N 1
ATOM 740 C CA . SER A 1 98 ? 3.360 22.247 -26.892 1.00 46.09 98 SER A CA 1
ATOM 741 C C . SER A 1 98 ? 4.776 22.248 -27.444 1.00 46.09 98 SER A C 1
ATOM 743 O O . SER A 1 98 ? 5.686 21.899 -26.664 1.00 46.09 98 SER A O 1
#